Protein AF-A0A7W0UZA5-F1 (afdb_monomer_lite)

Structure (mmCIF, N/CA/C/O backbone):
data_AF-A0A7W0UZA5-F1
#
_entry.id   AF-A0A7W0UZA5-F1
#
loop_
_atom_site.group_PDB
_atom_site.id
_atom_site.type_symbol
_atom_site.label_atom_id
_atom_site.label_alt_id
_atom_site.label_comp_id
_atom_site.label_asym_id
_atom_site.label_entity_id
_atom_site.label_seq_id
_atom_site.pdbx_PDB_ins_code
_atom_site.Cartn_x
_atom_site.Cartn_y
_atom_site.Cartn_z
_atom_site.occupancy
_atom_site.B_iso_or_equiv
_atom_site.auth_seq_id
_atom_site.auth_comp_id
_atom_site.auth_asym_id
_atom_site.auth_atom_id
_atom_site.pdbx_PDB_model_num
ATOM 1 N N . ARG A 1 1 ? 5.672 12.655 -6.494 1.00 81.44 1 ARG A N 1
ATOM 2 C CA . ARG A 1 1 ? 4.361 12.006 -6.785 1.00 81.44 1 ARG A CA 1
ATOM 3 C C . ARG A 1 1 ? 3.742 11.371 -5.545 1.00 81.44 1 ARG A C 1
ATOM 5 O O . ARG A 1 1 ? 2.548 11.541 -5.362 1.00 81.44 1 ARG A O 1
ATOM 12 N N . PHE A 1 2 ? 4.536 10.721 -4.688 1.00 90.44 2 PHE A N 1
ATOM 13 C CA . PHE A 1 2 ? 4.068 10.072 -3.459 1.00 90.44 2 PHE A CA 1
ATOM 14 C C . PHE A 1 2 ? 3.098 10.911 -2.611 1.00 90.44 2 PHE A C 1
ATOM 16 O O . PHE A 1 2 ? 2.011 10.433 -2.315 1.00 90.44 2 PHE A O 1
ATOM 23 N N . LEU A 1 3 ? 3.430 12.174 -2.314 1.00 91.81 3 LEU A N 1
ATOM 24 C CA . LEU A 1 3 ? 2.582 13.050 -1.489 1.00 91.81 3 LEU A CA 1
ATOM 25 C C . LEU A 1 3 ? 1.153 13.217 -2.034 1.00 91.81 3 LEU A C 1
ATOM 27 O O . LEU A 1 3 ? 0.207 13.276 -1.259 1.00 91.81 3 LEU A O 1
ATOM 31 N N . ASN A 1 4 ? 0.974 13.217 -3.359 1.00 93.25 4 ASN A N 1
ATOM 32 C CA . ASN A 1 4 ? -0.359 13.293 -3.962 1.00 93.25 4 ASN A CA 1
ATOM 33 C C . ASN A 1 4 ? -1.150 11.995 -3.748 1.00 93.25 4 ASN A C 1
ATOM 35 O O . ASN A 1 4 ? -2.364 12.036 -3.603 1.00 93.25 4 ASN A O 1
ATOM 39 N N . TRP A 1 5 ? -0.477 10.841 -3.748 1.00 93.50 5 TRP A N 1
ATOM 40 C CA . TRP A 1 5 ? -1.114 9.549 -3.476 1.00 93.50 5 TRP A CA 1
ATOM 41 C C . TRP A 1 5 ? -1.433 9.378 -1.995 1.00 93.50 5 TRP A C 1
ATOM 43 O O . TRP A 1 5 ? -2.497 8.871 -1.665 1.00 93.50 5 TRP A O 1
ATOM 53 N N . GLN A 1 6 ? -0.545 9.847 -1.118 1.00 92.06 6 GLN A N 1
ATOM 54 C CA . GLN A 1 6 ? -0.793 9.896 0.318 1.00 92.06 6 GLN A CA 1
ATOM 55 C C . GLN A 1 6 ? -2.002 10.789 0.629 1.00 92.06 6 GLN A C 1
ATOM 57 O O . GLN A 1 6 ? -2.922 10.341 1.300 1.00 92.06 6 GLN A O 1
ATOM 62 N N . GLY A 1 7 ? -2.038 12.007 0.078 1.00 93.75 7 GLY A N 1
ATOM 63 C CA . GLY A 1 7 ? -3.135 12.958 0.284 1.00 93.75 7 GLY A CA 1
ATOM 64 C C . GLY A 1 7 ? -4.454 12.582 -0.396 1.00 93.75 7 GLY A C 1
ATOM 65 O O . GLY A 1 7 ? -5.474 13.198 -0.112 1.00 93.75 7 GLY A O 1
ATOM 66 N N . ALA A 1 8 ? -4.464 11.578 -1.278 1.00 95.19 8 ALA A N 1
ATOM 67 C CA . ALA A 1 8 ? -5.708 11.006 -1.788 1.00 95.19 8 ALA A CA 1
ATOM 68 C C . ALA A 1 8 ? -6.421 10.128 -0.742 1.00 95.19 8 ALA A C 1
ATOM 70 O O . ALA A 1 8 ? -7.599 9.831 -0.921 1.00 95.19 8 ALA A O 1
ATOM 71 N N . GLU A 1 9 ? -5.708 9.697 0.309 1.00 94.75 9 GLU A N 1
ATOM 72 C CA . GLU A 1 9 ? -6.249 9.019 1.499 1.00 94.75 9 GLU A CA 1
ATOM 73 C C . GLU A 1 9 ? -7.187 7.837 1.193 1.00 94.75 9 GLU A C 1
ATOM 75 O O . GLU A 1 9 ? -8.157 7.571 1.908 1.00 94.75 9 GLU A O 1
ATOM 80 N N . ILE A 1 10 ? -6.880 7.089 0.127 1.00 97.12 10 ILE A N 1
ATOM 81 C CA . ILE A 1 10 ? -7.651 5.909 -0.270 1.00 97.12 10 ILE A CA 1
ATOM 82 C C . ILE A 1 10 ? -7.554 4.858 0.837 1.00 97.12 10 ILE A C 1
ATOM 84 O O . ILE A 1 10 ? -6.534 4.187 0.990 1.00 97.12 10 ILE A O 1
ATOM 88 N N . SER A 1 11 ? -8.627 4.725 1.608 1.00 97.38 11 SER A N 1
ATOM 89 C CA . SER A 1 11 ? -8.699 3.927 2.831 1.00 97.38 11 SER A CA 1
ATOM 90 C C . SER A 1 11 ? -10.076 3.277 2.976 1.00 97.38 11 SER A C 1
ATOM 92 O O . SER A 1 11 ? -11.008 3.555 2.216 1.00 97.38 11 SER A O 1
ATOM 94 N N . VAL A 1 12 ? -10.208 2.369 3.944 1.00 97.88 12 VAL A N 1
ATOM 95 C CA . VAL A 1 12 ? -11.497 1.759 4.292 1.00 97.88 12 VAL A CA 1
ATOM 96 C C . VAL A 1 12 ? -12.192 2.631 5.336 1.00 97.88 12 VAL A C 1
ATOM 98 O O . VAL A 1 12 ? -11.574 3.082 6.300 1.00 97.88 12 VAL A O 1
ATOM 101 N N . GLN A 1 13 ? -13.498 2.851 5.177 1.00 96.62 13 GLN A N 1
ATOM 102 C CA . GLN A 1 13 ? -14.283 3.643 6.123 1.00 96.62 13 GLN A CA 1
ATOM 103 C C . GLN A 1 13 ? -14.157 3.093 7.558 1.00 96.62 13 GLN A C 1
ATOM 105 O O . GLN A 1 13 ? -14.317 1.900 7.798 1.00 96.62 13 GLN A O 1
ATOM 110 N N . GLY A 1 14 ? -13.863 3.972 8.524 1.00 95.19 14 GLY A N 1
ATOM 111 C CA . GLY A 1 14 ? -13.599 3.597 9.925 1.00 95.19 14 GLY A CA 1
ATOM 112 C C . GLY A 1 14 ? -12.167 3.111 10.206 1.00 95.19 14 GLY A C 1
ATOM 113 O O . GLY A 1 14 ? -11.839 2.810 11.364 1.00 95.19 14 GLY A O 1
ATOM 114 N N . ARG A 1 15 ? -11.327 3.050 9.162 1.00 96.12 15 ARG A N 1
ATOM 115 C CA . ARG A 1 15 ? -9.905 2.674 9.183 1.00 96.12 15 ARG A CA 1
ATOM 116 C C . ARG A 1 15 ? -9.041 3.615 8.315 1.00 96.12 15 ARG A C 1
ATOM 118 O O . ARG A 1 15 ? -8.363 3.143 7.399 1.00 96.12 15 ARG A O 1
ATOM 125 N N . PRO A 1 16 ? -9.069 4.943 8.552 1.00 95.62 16 PRO A N 1
ATOM 126 C CA . PRO A 1 16 ? -8.315 5.904 7.740 1.00 95.62 16 PRO A CA 1
ATOM 127 C C . PRO A 1 16 ? -6.790 5.762 7.881 1.00 95.62 16 PRO A C 1
ATOM 129 O O . PRO A 1 16 ? -6.045 6.240 7.033 1.00 95.62 16 PRO A O 1
ATOM 132 N N . GLU A 1 17 ? -6.307 5.090 8.930 1.00 95.69 17 GLU A N 1
ATOM 133 C CA . GLU A 1 17 ? -4.880 4.886 9.184 1.00 95.69 17 GLU A CA 1
ATOM 134 C C . GLU A 1 17 ? -4.198 3.940 8.178 1.00 95.69 17 GLU A C 1
ATOM 136 O O . GLU A 1 17 ? -2.969 3.914 8.095 1.00 95.69 17 GLU A O 1
ATOM 141 N N . TRP A 1 18 ? -4.968 3.153 7.417 1.00 97.31 18 TRP A N 1
ATOM 142 C CA . TRP A 1 18 ? -4.448 2.256 6.383 1.00 97.31 18 TRP A CA 1
ATOM 143 C C . TRP A 1 18 ? -4.755 2.820 4.995 1.00 97.31 18 TRP A C 1
ATOM 145 O O . TRP A 1 18 ? -5.860 2.664 4.471 1.00 97.31 18 TRP A O 1
ATOM 155 N N . VAL A 1 19 ? -3.750 3.459 4.392 1.00 97.06 19 VAL A N 1
ATOM 156 C CA . VAL A 1 19 ? -3.834 4.039 3.046 1.00 97.06 19 VAL A CA 1
ATOM 157 C C . VAL A 1 19 ? -3.280 3.063 2.009 1.00 97.06 19 VAL A C 1
ATOM 159 O O . VAL A 1 19 ? -2.162 2.560 2.137 1.00 97.06 19 VAL A O 1
ATOM 162 N N . PHE A 1 20 ? -4.053 2.812 0.953 1.00 97.25 20 PHE A N 1
ATOM 163 C CA . PHE A 1 20 ? -3.705 1.890 -0.124 1.00 97.25 20 PHE A CA 1
ATOM 164 C C . PHE A 1 20 ? -3.239 2.653 -1.362 1.00 97.25 20 PHE A C 1
ATOM 166 O O . PHE A 1 20 ? -3.994 3.403 -1.978 1.00 97.25 20 PHE A O 1
ATOM 173 N N . VAL A 1 21 ? -1.999 2.398 -1.781 1.00 95.38 21 VAL A N 1
ATOM 174 C CA . VAL A 1 21 ? -1.432 2.958 -3.010 1.00 95.38 21 VAL A CA 1
ATOM 175 C C . VAL A 1 21 ? -1.137 1.827 -3.987 1.00 95.38 21 VAL A C 1
ATOM 177 O O . VAL A 1 21 ? -0.284 0.978 -3.737 1.00 95.38 21 VAL A O 1
ATOM 180 N N . LYS A 1 22 ? -1.828 1.830 -5.130 1.00 92.12 22 LYS A N 1
ATOM 181 C CA . LYS A 1 22 ? -1.507 0.964 -6.268 1.00 92.12 22 LYS A CA 1
ATOM 182 C C . LYS A 1 22 ? -0.699 1.762 -7.283 1.00 92.12 22 LYS A C 1
ATOM 184 O O . LYS A 1 22 ? -1.214 2.702 -7.885 1.00 92.12 22 LYS A O 1
ATOM 189 N N . LEU A 1 23 ? 0.540 1.350 -7.519 1.00 86.94 23 LEU A N 1
ATOM 190 C CA . LEU A 1 23 ? 1.348 1.911 -8.595 1.00 86.94 23 LEU A CA 1
ATOM 191 C C . LEU A 1 23 ? 0.944 1.299 -9.941 1.00 86.94 23 LEU A C 1
ATOM 193 O O . LEU A 1 23 ? 0.553 0.132 -10.035 1.00 86.94 23 LEU A O 1
ATOM 197 N N . TYR A 1 24 ? 1.003 2.111 -10.992 1.00 78.12 24 TYR A N 1
ATOM 198 C CA . TYR A 1 24 ? 0.901 1.617 -12.358 1.00 78.12 24 TYR A CA 1
ATOM 199 C C . TYR A 1 24 ? 2.194 0.870 -12.692 1.00 78.12 24 TYR A C 1
ATOM 201 O O . TYR A 1 24 ? 3.262 1.473 -12.670 1.00 78.12 24 TYR A O 1
ATOM 209 N N . CYS A 1 25 ? 2.091 -0.428 -12.983 1.00 65.56 25 CYS A N 1
ATOM 210 C CA . CYS A 1 25 ? 3.243 -1.302 -13.229 1.00 65.56 25 CYS A CA 1
ATOM 211 C C . CYS A 1 25 ? 3.039 -2.172 -14.477 1.00 65.56 25 CYS A C 1
ATOM 213 O O . CYS A 1 25 ? 3.351 -3.363 -14.464 1.00 65.56 25 CYS A O 1
ATOM 215 N N . HIS A 1 26 ? 2.465 -1.629 -15.552 1.00 75.81 26 HIS A N 1
ATOM 216 C CA . HIS A 1 26 ? 2.449 -2.358 -16.820 1.00 75.81 26 HIS A CA 1
ATOM 217 C C . HIS A 1 26 ? 3.833 -2.254 -17.469 1.00 75.81 26 HIS A C 1
ATOM 219 O O . HIS A 1 26 ? 4.054 -1.421 -18.328 1.00 75.81 26 HIS A O 1
ATOM 225 N N . GLY A 1 27 ? 4.769 -3.113 -17.067 1.00 77.75 27 GLY A N 1
ATOM 226 C CA . GLY A 1 27 ? 6.112 -3.200 -17.660 1.00 77.75 27 GLY A CA 1
ATOM 227 C C . GLY A 1 27 ? 6.156 -3.969 -18.987 1.00 77.75 27 GLY A C 1
ATOM 228 O O . GLY A 1 27 ? 7.159 -4.615 -19.280 1.00 77.75 27 GLY A O 1
ATOM 229 N N . PHE A 1 28 ? 5.051 -3.994 -19.742 1.00 84.25 28 PHE A N 1
ATOM 230 C CA . PHE A 1 28 ? 4.934 -4.805 -20.959 1.00 84.25 28 PHE A CA 1
ATOM 231 C C . PHE A 1 28 ? 5.676 -4.174 -22.140 1.00 84.25 28 PHE A C 1
ATOM 233 O O . PHE A 1 28 ? 6.320 -4.881 -22.914 1.00 84.25 28 PHE A O 1
ATOM 240 N N . PHE A 1 29 ? 5.606 -2.848 -22.278 1.00 88.56 29 PHE A N 1
ATOM 241 C CA . PHE A 1 29 ? 6.279 -2.149 -23.362 1.00 88.56 29 PHE A CA 1
ATOM 242 C C . PHE A 1 29 ? 7.726 -1.808 -22.989 1.00 88.56 29 PHE A C 1
ATOM 244 O O . PHE A 1 29 ? 7.986 -1.463 -21.836 1.00 88.56 29 PHE A O 1
ATOM 251 N N . PRO A 1 30 ? 8.675 -1.828 -23.948 1.00 87.00 30 PRO A N 1
ATOM 252 C CA . PRO A 1 30 ? 10.075 -1.498 -23.673 1.00 87.00 30 PRO A CA 1
ATOM 253 C C . PRO A 1 30 ? 10.269 -0.137 -22.990 1.00 87.00 30 PRO A C 1
ATOM 255 O O . PRO A 1 30 ? 11.094 -0.014 -22.094 1.00 87.00 30 PRO A O 1
ATOM 258 N N . PHE A 1 31 ? 9.467 0.867 -23.354 1.00 86.94 31 PHE A N 1
ATOM 259 C CA . PHE A 1 31 ? 9.538 2.202 -22.753 1.00 86.94 31 PHE A CA 1
ATOM 260 C C . PHE A 1 31 ? 9.011 2.266 -21.307 1.00 86.94 31 PHE A C 1
ATOM 262 O O . PHE A 1 31 ? 9.334 3.207 -20.587 1.00 86.94 31 PHE A O 1
ATOM 269 N N . ASP A 1 32 ? 8.233 1.275 -20.862 1.00 88.75 32 ASP A N 1
ATOM 270 C CA . ASP A 1 32 ? 7.714 1.202 -19.491 1.00 88.75 32 ASP A CA 1
ATOM 271 C C . ASP A 1 32 ? 8.673 0.476 -18.537 1.00 88.75 32 ASP A C 1
ATOM 273 O O . ASP A 1 32 ? 8.506 0.540 -17.314 1.00 88.75 32 ASP A O 1
ATOM 277 N N . GLN A 1 33 ? 9.676 -0.233 -19.067 1.00 88.06 33 GLN A N 1
ATOM 278 C CA . GLN A 1 33 ? 10.568 -1.056 -18.252 1.00 88.06 33 GLN A CA 1
ATOM 279 C C . GLN A 1 33 ? 11.381 -0.207 -17.279 1.00 88.06 33 GLN A C 1
ATOM 281 O O . GLN A 1 33 ? 11.371 -0.495 -16.084 1.00 88.06 33 GLN A O 1
ATOM 286 N N . ASP A 1 34 ? 12.000 0.881 -17.741 1.00 88.38 34 ASP A N 1
ATOM 287 C CA . ASP A 1 34 ? 12.826 1.726 -16.874 1.00 88.38 34 ASP A CA 1
ATOM 288 C C . ASP A 1 34 ? 12.021 2.313 -15.710 1.00 88.38 34 ASP A C 1
ATOM 290 O O . ASP A 1 34 ? 12.454 2.286 -14.559 1.00 88.38 34 ASP A O 1
ATOM 294 N N . VAL A 1 35 ? 10.807 2.794 -15.979 1.00 88.56 35 VAL A N 1
ATOM 295 C CA . VAL A 1 35 ? 9.950 3.385 -14.943 1.00 88.56 35 VAL A CA 1
ATOM 296 C C . VAL A 1 35 ? 9.323 2.354 -14.005 1.00 88.56 35 VAL A C 1
ATOM 298 O O . VAL A 1 35 ? 8.898 2.735 -12.918 1.00 88.56 35 VAL A O 1
ATOM 301 N N . THR A 1 36 ? 9.268 1.075 -14.393 1.00 88.75 36 THR A N 1
ATOM 302 C CA . THR A 1 36 ? 8.629 0.008 -13.601 1.00 88.75 36 THR A CA 1
ATOM 303 C C . THR A 1 36 ? 9.635 -0.844 -12.827 1.00 88.75 36 THR A C 1
ATOM 305 O O . THR A 1 36 ? 9.387 -1.177 -11.672 1.00 88.75 36 THR A O 1
ATOM 308 N N . ILE A 1 37 ? 10.753 -1.212 -13.455 1.00 89.50 37 ILE A N 1
ATOM 309 C CA . ILE A 1 37 ? 11.771 -2.127 -12.909 1.00 89.50 37 ILE A CA 1
ATOM 310 C C . ILE A 1 37 ? 13.201 -1.582 -13.015 1.00 89.50 37 ILE A C 1
ATOM 312 O O . ILE A 1 37 ? 14.138 -2.250 -12.583 1.00 89.50 37 ILE A O 1
ATOM 316 N N . GLY A 1 38 ? 13.384 -0.395 -13.591 1.00 91.19 38 GLY A N 1
ATOM 317 C CA . GLY A 1 38 ? 14.688 0.236 -13.734 1.00 91.19 38 GLY A CA 1
ATOM 318 C C . GLY A 1 38 ? 15.009 1.244 -12.636 1.00 91.19 38 GLY A C 1
ATOM 319 O O . GLY A 1 38 ? 14.377 1.337 -11.580 1.00 91.19 38 GLY A O 1
ATOM 320 N N . GLU A 1 39 ? 16.029 2.037 -12.927 1.00 94.75 39 GLU A N 1
ATOM 321 C CA . GLU A 1 39 ? 16.608 3.007 -12.007 1.00 94.75 39 GLU A CA 1
ATOM 322 C C . GLU A 1 39 ? 15.612 4.084 -11.502 1.00 94.75 39 GLU A C 1
ATOM 324 O O . GLU A 1 39 ? 15.635 4.396 -10.310 1.00 94.75 39 GLU A O 1
ATOM 329 N N . PRO A 1 40 ? 14.691 4.638 -12.320 1.00 92.56 40 PRO A N 1
ATOM 330 C CA . PRO A 1 40 ? 13.650 5.534 -11.815 1.00 92.56 40 PRO A CA 1
ATOM 331 C C . PRO A 1 40 ? 12.784 4.938 -10.695 1.00 92.56 40 PRO A C 1
ATOM 333 O O . PRO A 1 40 ? 12.500 5.641 -9.725 1.00 92.56 40 PRO A O 1
ATOM 336 N N . MET A 1 41 ? 12.381 3.665 -10.805 1.00 92.38 41 MET A N 1
ATOM 337 C CA . MET A 1 41 ? 11.612 2.993 -9.750 1.00 92.38 41 MET A CA 1
ATOM 338 C C . MET A 1 41 ? 12.462 2.828 -8.491 1.00 92.38 41 MET A C 1
ATOM 340 O O . MET A 1 41 ? 11.990 3.112 -7.393 1.00 92.38 41 MET A O 1
ATOM 344 N N . ARG A 1 42 ? 13.726 2.415 -8.648 1.00 94.44 42 ARG A N 1
ATOM 345 C CA . ARG A 1 42 ? 14.655 2.254 -7.525 1.00 94.44 42 ARG A CA 1
ATOM 346 C C . ARG A 1 42 ? 14.807 3.549 -6.730 1.00 94.44 42 ARG A C 1
ATOM 348 O O . ARG A 1 42 ? 14.532 3.548 -5.535 1.00 94.44 42 ARG A O 1
ATOM 355 N N . ARG A 1 43 ? 15.148 4.656 -7.400 1.00 95.69 43 ARG A N 1
ATOM 356 C CA . ARG A 1 43 ? 15.283 5.968 -6.744 1.00 95.69 43 ARG A CA 1
ATOM 357 C C . ARG A 1 43 ? 14.001 6.399 -6.050 1.00 95.69 43 ARG A C 1
ATOM 359 O O . ARG A 1 43 ? 14.047 6.864 -4.920 1.00 95.69 43 ARG A O 1
ATOM 366 N N . PHE A 1 44 ? 12.857 6.204 -6.706 1.00 93.88 44 PHE A N 1
ATOM 367 C CA . PHE A 1 44 ? 11.565 6.519 -6.108 1.00 93.88 44 PHE A CA 1
ATOM 368 C C . PHE A 1 44 ? 11.326 5.744 -4.802 1.00 93.88 44 PHE A C 1
ATOM 370 O O . PHE A 1 44 ? 10.885 6.332 -3.815 1.00 93.88 44 PHE A O 1
ATOM 377 N N . LEU A 1 45 ? 11.607 4.437 -4.788 1.00 94.50 45 LEU A N 1
ATOM 378 C CA . LEU A 1 45 ? 11.449 3.612 -3.592 1.00 94.50 45 LEU A CA 1
ATOM 379 C C . LEU A 1 45 ? 12.426 4.028 -2.487 1.00 94.50 45 LEU A C 1
ATOM 381 O O . LEU A 1 45 ? 11.996 4.156 -1.343 1.00 94.50 45 LEU A O 1
ATOM 385 N N . ASP A 1 46 ? 13.690 4.290 -2.829 1.00 96.44 46 ASP A N 1
ATOM 386 C CA . ASP A 1 46 ? 14.714 4.736 -1.877 1.00 96.44 46 ASP A CA 1
ATOM 387 C C . ASP A 1 46 ? 14.311 6.066 -1.213 1.00 96.44 46 ASP A C 1
ATOM 389 O O . ASP A 1 46 ? 14.274 6.162 0.013 1.00 96.44 46 ASP A O 1
ATOM 393 N N . GLU A 1 47 ? 13.907 7.063 -2.006 1.00 96.19 47 GLU A N 1
ATOM 394 C CA . GLU A 1 47 ? 13.457 8.371 -1.509 1.00 96.19 47 GLU A CA 1
ATOM 395 C C . GLU A 1 47 ? 12.240 8.254 -0.579 1.00 96.19 47 GLU A C 1
ATOM 397 O O . GLU A 1 47 ? 12.168 8.917 0.459 1.00 96.19 47 GLU A O 1
ATOM 402 N N . VAL A 1 48 ? 11.267 7.413 -0.940 1.00 95.62 48 VAL A N 1
ATOM 403 C CA . VAL A 1 48 ? 10.029 7.244 -0.168 1.00 95.62 48 VAL A CA 1
ATOM 404 C C . VAL A 1 48 ? 10.276 6.474 1.131 1.00 95.62 48 VAL A C 1
ATOM 406 O O . VAL A 1 48 ? 9.703 6.835 2.161 1.00 95.62 48 VAL A O 1
ATOM 409 N N . LEU A 1 49 ? 11.156 5.470 1.118 1.00 96.62 49 LEU A N 1
ATOM 410 C CA . LEU A 1 49 ? 11.574 4.757 2.327 1.00 96.62 49 LEU A CA 1
ATOM 411 C C . LEU A 1 49 ? 12.364 5.669 3.272 1.00 96.62 49 LEU A C 1
ATOM 413 O O . LEU A 1 49 ? 12.059 5.717 4.462 1.00 96.62 49 LEU A O 1
ATOM 417 N N . GLU A 1 50 ? 13.317 6.443 2.749 1.00 97.06 50 GLU A N 1
ATOM 418 C CA . GLU A 1 50 ? 14.099 7.395 3.544 1.00 97.06 50 GLU A CA 1
ATOM 419 C C . GLU A 1 50 ? 13.212 8.514 4.121 1.00 97.06 50 GLU A C 1
ATOM 421 O O . GLU A 1 50 ? 13.408 8.972 5.247 1.00 97.06 50 GLU A O 1
ATOM 426 N N . TYR A 1 51 ? 12.207 8.968 3.367 1.00 95.75 51 TYR A N 1
ATOM 427 C CA . TYR A 1 51 ? 11.218 9.927 3.859 1.00 95.75 51 TYR A CA 1
ATOM 428 C C . TYR A 1 51 ? 10.349 9.343 4.984 1.00 95.75 51 TYR A C 1
ATOM 430 O O . TYR A 1 51 ? 10.118 10.017 5.993 1.00 95.75 51 TYR A O 1
ATOM 438 N N . ALA A 1 52 ? 9.896 8.094 4.846 1.00 96.19 52 ALA A N 1
ATOM 439 C CA . ALA A 1 52 ? 9.134 7.413 5.889 1.00 96.19 52 ALA A CA 1
ATOM 440 C C . ALA A 1 52 ? 9.950 7.281 7.186 1.00 96.19 52 ALA A C 1
ATOM 442 O O . ALA A 1 52 ? 9.457 7.649 8.252 1.00 96.19 52 ALA A O 1
ATOM 443 N N . ASP A 1 53 ? 11.208 6.844 7.083 1.00 96.12 53 ASP A N 1
ATOM 444 C CA . ASP A 1 53 ? 12.097 6.646 8.233 1.00 96.12 53 ASP A CA 1
ATOM 445 C C . ASP A 1 53 ? 12.426 7.967 8.946 1.00 96.12 53 ASP A C 1
ATOM 447 O O . ASP A 1 53 ? 12.218 8.098 10.151 1.00 96.12 53 ASP A O 1
ATOM 451 N N . ARG A 1 54 ? 12.829 9.000 8.189 1.00 97.12 54 ARG A N 1
ATOM 452 C CA . ARG A 1 54 ? 13.148 10.321 8.759 1.00 97.12 54 ARG A CA 1
ATOM 453 C C . ARG A 1 54 ? 11.946 11.010 9.392 1.00 97.12 54 ARG A C 1
ATOM 455 O O . ARG A 1 54 ? 12.105 11.719 10.382 1.00 97.12 54 ARG A O 1
ATOM 462 N N . SER A 1 55 ? 10.762 10.872 8.794 1.00 95.56 55 SER A N 1
ATOM 463 C CA . SER A 1 55 ? 9.560 11.539 9.303 1.00 95.56 55 SER A CA 1
ATOM 464 C C . SER A 1 55 ? 8.947 10.815 10.500 1.00 95.56 55 SER A C 1
ATOM 466 O O . SER A 1 55 ? 8.352 11.468 11.355 1.00 95.56 55 SER A O 1
ATOM 468 N N . GLY A 1 56 ? 9.038 9.481 10.545 1.00 94.44 56 GLY A N 1
ATOM 469 C CA . GLY A 1 56 ? 8.385 8.646 11.555 1.00 94.44 56 GLY A CA 1
ATOM 470 C C . GLY A 1 56 ? 6.850 8.702 11.534 1.00 94.44 56 GLY A C 1
ATOM 471 O O . GLY A 1 56 ? 6.213 8.170 12.440 1.00 94.44 56 GLY A O 1
ATOM 472 N N . GLN A 1 57 ? 6.238 9.345 10.531 1.00 93.50 57 GLN A N 1
ATOM 473 C CA . GLN A 1 57 ? 4.791 9.603 10.501 1.00 93.50 57 GLN A CA 1
ATOM 474 C C . GLN A 1 57 ? 3.975 8.420 9.975 1.00 93.50 57 GLN A C 1
ATOM 476 O O . GLN A 1 57 ? 2.794 8.290 10.287 1.00 93.50 57 GLN A O 1
ATOM 481 N N . PHE A 1 58 ? 4.586 7.561 9.164 1.00 94.50 58 PHE A N 1
ATOM 482 C CA . PHE A 1 58 ? 3.932 6.401 8.571 1.00 94.50 58 PHE A CA 1
ATOM 483 C C . PHE A 1 58 ? 4.944 5.281 8.332 1.00 94.50 58 PHE A C 1
ATOM 485 O O . PHE A 1 58 ? 6.155 5.494 8.331 1.00 94.50 58 PHE A O 1
ATOM 492 N N . LYS A 1 59 ? 4.431 4.069 8.110 1.00 95.19 59 LYS A N 1
ATOM 493 C CA . LYS A 1 59 ? 5.222 2.901 7.714 1.00 95.19 59 LYS A CA 1
ATOM 494 C C . LYS A 1 59 ? 4.776 2.426 6.342 1.00 95.19 59 LYS A C 1
ATOM 496 O O . LYS A 1 59 ? 3.587 2.441 6.029 1.00 95.19 59 LYS A O 1
ATOM 501 N N . ILE A 1 60 ? 5.731 1.980 5.534 1.00 95.94 60 ILE A N 1
ATOM 502 C CA . ILE A 1 60 ? 5.450 1.428 4.210 1.00 95.94 60 ILE A CA 1
ATOM 503 C C . ILE A 1 60 ? 5.355 -0.086 4.324 1.00 95.94 60 ILE A C 1
ATOM 505 O O . ILE A 1 60 ? 6.288 -0.755 4.764 1.00 95.94 60 ILE A O 1
ATOM 509 N N . HIS A 1 61 ? 4.222 -0.625 3.887 1.00 95.94 61 HIS A N 1
ATOM 510 C CA . HIS A 1 61 ? 3.987 -2.057 3.812 1.00 95.94 61 HIS A CA 1
ATOM 511 C C . HIS A 1 61 ? 3.873 -2.460 2.346 1.00 95.94 61 HIS A C 1
ATOM 513 O O . HIS A 1 61 ? 2.876 -2.169 1.688 1.00 95.94 61 HIS A O 1
ATOM 519 N N . PHE A 1 62 ? 4.881 -3.163 1.832 1.00 95.69 62 PHE A N 1
ATOM 520 C CA . PHE A 1 62 ? 4.750 -3.826 0.540 1.00 95.69 62 PHE A CA 1
ATOM 521 C C . PHE A 1 62 ? 3.838 -5.043 0.691 1.00 95.69 62 PHE A C 1
ATOM 523 O O . PHE A 1 62 ? 3.989 -5.847 1.621 1.00 95.69 62 PHE A O 1
ATOM 530 N N . ALA A 1 63 ? 2.871 -5.147 -0.213 1.00 96.00 63 ALA A N 1
ATOM 531 C CA . ALA A 1 63 ? 1.878 -6.203 -0.225 1.00 96.00 63 ALA A CA 1
ATOM 532 C C . ALA A 1 63 ? 1.534 -6.573 -1.668 1.00 96.00 63 ALA A C 1
ATOM 534 O O . ALA A 1 63 ? 1.405 -5.718 -2.546 1.00 96.00 63 ALA A O 1
ATOM 535 N N . THR A 1 64 ? 1.355 -7.866 -1.902 1.00 95.00 64 THR A N 1
ATOM 536 C CA . THR A 1 64 ? 0.709 -8.380 -3.112 1.00 95.00 64 THR A CA 1
ATOM 537 C C . THR A 1 64 ? -0.766 -7.965 -3.148 1.00 95.00 64 THR A C 1
ATOM 539 O O . THR A 1 64 ? -1.358 -7.638 -2.119 1.00 95.00 64 THR A O 1
ATOM 542 N N . CYS A 1 65 ? -1.417 -8.051 -4.314 1.00 95.19 65 CYS A N 1
ATOM 543 C CA . CYS A 1 65 ? -2.853 -7.760 -4.418 1.00 95.19 65 CYS A CA 1
ATOM 544 C C . CYS A 1 65 ? -3.713 -8.647 -3.498 1.00 95.19 65 CYS A C 1
ATOM 546 O O . CYS A 1 65 ? -4.688 -8.169 -2.926 1.00 95.19 65 CYS A O 1
ATOM 548 N N . ARG A 1 66 ? -3.336 -9.920 -3.315 1.00 96.88 66 ARG A N 1
ATOM 549 C CA . ARG A 1 66 ? -4.014 -10.853 -2.396 1.00 96.88 66 ARG A CA 1
ATOM 550 C C . ARG A 1 66 ? -3.912 -10.390 -0.940 1.00 96.88 66 ARG A C 1
ATOM 552 O O . ARG A 1 66 ? -4.902 -10.411 -0.217 1.00 96.88 66 ARG A O 1
ATOM 559 N N .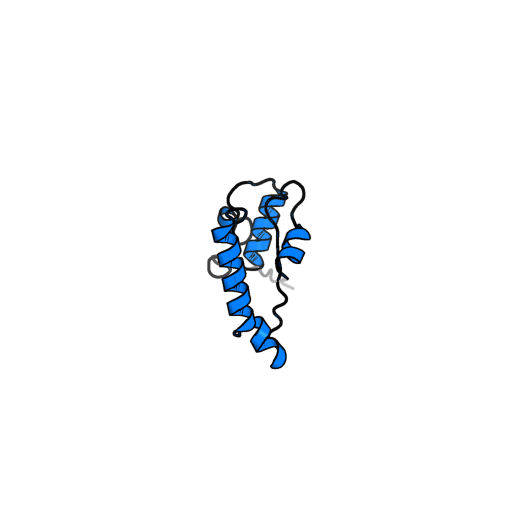 GLU A 1 67 ? -2.722 -9.983 -0.511 1.00 97.81 67 GLU A N 1
ATOM 560 C CA . GLU A 1 67 ? -2.497 -9.492 0.852 1.00 97.81 67 GLU A CA 1
ATOM 561 C C . GLU A 1 67 ? -3.225 -8.169 1.088 1.00 97.81 67 GLU A C 1
ATOM 563 O O . GLU A 1 67 ? -3.888 -8.020 2.108 1.00 97.81 67 GLU A O 1
ATOM 568 N N . ALA A 1 68 ? -3.167 -7.242 0.126 1.00 97.62 68 ALA A N 1
ATOM 569 C CA . ALA A 1 68 ? -3.898 -5.980 0.196 1.00 97.62 68 ALA A CA 1
ATOM 570 C C . ALA A 1 68 ? -5.416 -6.206 0.306 1.00 97.62 68 ALA A C 1
ATOM 572 O O . ALA A 1 68 ? -6.067 -5.555 1.119 1.00 97.62 68 ALA A O 1
ATOM 573 N N . PHE A 1 69 ? -5.965 -7.173 -0.442 1.00 97.88 69 PHE A N 1
ATOM 574 C CA . PHE A 1 69 ? -7.361 -7.593 -0.301 1.00 97.88 69 PHE A CA 1
ATOM 575 C C . PHE A 1 69 ? -7.669 -8.070 1.123 1.00 97.88 69 PHE A C 1
ATOM 577 O O . PHE A 1 69 ? -8.620 -7.594 1.736 1.00 97.88 69 PHE A O 1
ATOM 584 N N . ASN A 1 70 ? -6.852 -8.966 1.683 1.00 98.38 70 ASN A N 1
ATOM 585 C CA . ASN A 1 70 ? -7.073 -9.471 3.038 1.00 98.38 70 ASN A CA 1
ATOM 586 C C . ASN A 1 70 ? -7.006 -8.368 4.104 1.00 98.38 70 ASN 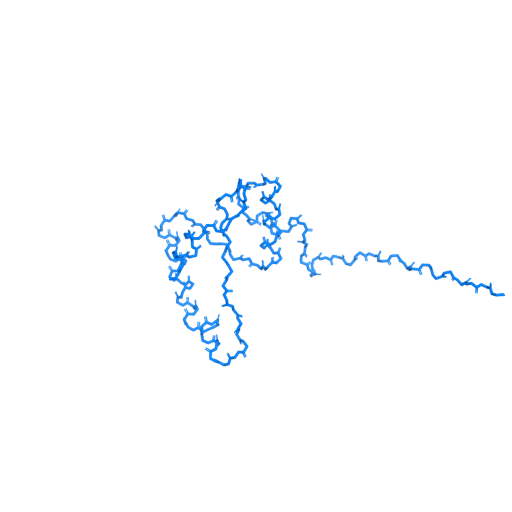A C 1
ATOM 588 O O . ASN A 1 70 ? -7.833 -8.355 5.015 1.00 98.38 70 ASN A O 1
ATOM 592 N N . ILE A 1 71 ? -6.061 -7.433 3.972 1.00 98.50 71 ILE A N 1
ATOM 593 C CA . ILE A 1 71 ? -5.929 -6.277 4.868 1.00 98.50 71 ILE A CA 1
ATOM 594 C C . ILE A 1 71 ? -7.165 -5.374 4.756 1.00 98.50 71 ILE A C 1
ATOM 596 O O . ILE A 1 71 ? -7.713 -4.962 5.776 1.00 98.50 71 ILE A O 1
ATOM 600 N N . ALA A 1 72 ? -7.653 -5.114 3.539 1.00 98.19 72 ALA A N 1
ATOM 601 C CA . ALA A 1 72 ? -8.874 -4.340 3.327 1.00 98.19 72 ALA A CA 1
ATOM 602 C C . ALA A 1 72 ? -10.105 -5.032 3.940 1.00 98.19 72 ALA A C 1
ATOM 604 O O . ALA A 1 72 ? -10.893 -4.382 4.621 1.00 98.19 72 ALA A O 1
ATOM 605 N N . MET A 1 73 ? -10.240 -6.351 3.782 1.00 98.56 73 MET A N 1
ATOM 606 C CA . MET A 1 73 ? -11.335 -7.108 4.400 1.00 98.56 73 MET A CA 1
ATOM 607 C C . MET A 1 73 ? -11.251 -7.112 5.930 1.00 98.56 73 MET A C 1
ATOM 609 O O . MET A 1 73 ? -12.264 -6.957 6.605 1.00 98.56 73 MET A O 1
ATOM 613 N N . ALA A 1 74 ? -10.047 -7.218 6.494 1.00 98.44 74 ALA A N 1
ATOM 614 C CA . ALA A 1 74 ? -9.848 -7.072 7.931 1.00 98.44 74 ALA A CA 1
ATOM 615 C C . ALA A 1 74 ? -10.257 -5.670 8.416 1.00 98.44 74 ALA A C 1
ATOM 617 O O . ALA A 1 74 ? -10.887 -5.542 9.466 1.00 98.44 74 ALA A O 1
ATOM 618 N N . ALA A 1 75 ? -9.946 -4.622 7.650 1.00 98.19 75 ALA A N 1
ATOM 619 C CA . ALA A 1 75 ? -10.384 -3.264 7.957 1.00 98.19 75 ALA A CA 1
ATOM 620 C C . ALA A 1 75 ? -11.910 -3.112 7.922 1.00 98.19 75 ALA A C 1
ATOM 622 O O . ALA A 1 75 ? -12.466 -2.507 8.838 1.00 98.19 75 ALA A O 1
ATOM 623 N N . VAL A 1 76 ? -12.576 -3.686 6.913 1.00 98.38 76 VAL A N 1
ATOM 624 C CA . VAL A 1 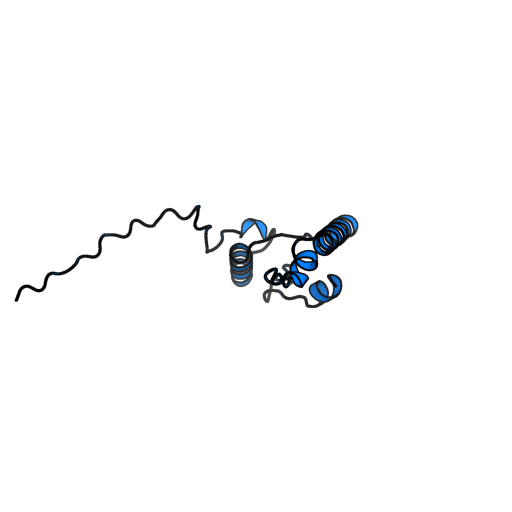76 ? -14.047 -3.710 6.810 1.00 98.38 76 VAL A CA 1
ATOM 625 C C . VAL A 1 76 ? -14.664 -4.362 8.051 1.00 98.38 76 VAL A C 1
ATOM 627 O O . VAL A 1 76 ? -15.614 -3.825 8.615 1.00 98.38 76 VAL A O 1
ATOM 630 N N . ASP A 1 77 ? -14.058 -5.439 8.554 1.00 98.25 77 ASP A N 1
ATOM 631 C CA . ASP A 1 77 ? -14.477 -6.113 9.792 1.00 98.25 77 ASP A CA 1
ATOM 632 C C . ASP A 1 77 ? -14.041 -5.376 11.078 1.00 98.25 77 ASP A C 1
ATOM 634 O O . ASP A 1 77 ? -14.175 -5.890 12.192 1.00 98.25 77 ASP A O 1
ATOM 638 N N . GLY A 1 78 ? -13.475 -4.174 10.960 1.00 97.44 78 GLY A N 1
ATOM 639 C CA . GLY A 1 78 ? -13.082 -3.353 12.096 1.00 97.44 78 GLY A CA 1
ATOM 640 C C . GLY A 1 78 ? -11.829 -3.844 12.828 1.00 97.44 78 GLY A C 1
ATOM 641 O O . GLY A 1 78 ? -11.620 -3.466 13.984 1.00 97.44 78 GLY A O 1
ATOM 642 N N . ARG A 1 79 ? -10.953 -4.627 12.195 1.00 98.19 79 ARG A N 1
ATOM 643 C CA . ARG A 1 79 ? -9.650 -5.003 12.772 1.00 98.19 79 ARG A CA 1
ATOM 644 C C . ARG A 1 79 ? -8.697 -3.810 12.854 1.00 98.19 79 ARG A C 1
ATOM 646 O O . ARG A 1 79 ? -8.800 -2.899 12.048 1.00 98.19 79 ARG A O 1
ATOM 653 N N . LYS A 1 80 ? -7.793 -3.802 13.840 1.00 96.06 80 LYS A N 1
ATOM 654 C CA . LYS A 1 80 ? -6.876 -2.685 14.150 1.00 96.06 80 LYS A CA 1
ATOM 655 C C . LYS A 1 80 ? -5.430 -3.166 14.271 1.00 96.06 80 LYS A C 1
ATOM 657 O O . LYS A 1 80 ? -5.181 -4.369 14.353 1.00 96.06 80 LYS A O 1
ATOM 662 N N . GLY A 1 81 ? -4.501 -2.219 14.383 1.00 95.38 81 GLY A N 1
ATOM 663 C CA . GLY A 1 81 ? -3.096 -2.488 14.683 1.00 95.38 81 GLY A CA 1
ATOM 664 C C . GLY A 1 81 ? -2.250 -2.638 13.426 1.00 95.38 81 GLY A C 1
ATOM 665 O O . GLY A 1 81 ? -2.490 -1.957 12.431 1.00 95.38 81 GLY A O 1
ATOM 666 N N . ASP A 1 82 ? -1.240 -3.503 13.490 1.00 96.56 82 ASP A N 1
ATOM 667 C CA . ASP A 1 82 ? -0.313 -3.716 12.380 1.00 96.56 82 ASP A CA 1
ATOM 668 C C . ASP A 1 82 ? -1.010 -4.473 11.228 1.00 96.56 82 ASP A C 1
ATOM 670 O O . ASP A 1 82 ? -1.465 -5.605 11.433 1.00 96.56 82 ASP A O 1
ATOM 674 N N . PRO A 1 83 ? -1.096 -3.891 10.013 1.00 97.12 83 PRO A N 1
ATOM 675 C CA . PRO A 1 83 ? -1.751 -4.531 8.876 1.00 97.12 83 PRO A CA 1
ATOM 676 C C . PRO A 1 83 ? -1.068 -5.840 8.447 1.00 97.12 83 PRO A C 1
ATOM 678 O O . PRO A 1 83 ? -1.715 -6.708 7.859 1.00 97.12 83 PRO A O 1
ATOM 681 N N . THR A 1 84 ? 0.219 -6.042 8.759 1.00 96.88 84 THR A N 1
ATOM 682 C CA . THR A 1 84 ? 0.941 -7.278 8.398 1.00 96.88 84 THR A CA 1
ATOM 683 C C . THR A 1 84 ? 0.343 -8.530 9.035 1.00 96.88 84 THR A C 1
ATOM 685 O O . THR A 1 84 ? 0.425 -9.606 8.440 1.00 96.88 84 THR A O 1
ATOM 688 N N . LEU A 1 85 ? -0.334 -8.387 10.179 1.00 97.81 85 LEU A N 1
ATOM 689 C CA . LEU A 1 85 ? -1.019 -9.479 10.875 1.00 97.81 85 LEU A CA 1
ATOM 690 C C . LEU A 1 85 ? -2.206 -10.043 10.080 1.00 97.81 85 LEU A C 1
ATOM 692 O O . LEU A 1 85 ? -2.660 -11.152 10.351 1.00 97.81 85 LEU A O 1
ATOM 696 N N . TYR A 1 86 ? -2.697 -9.301 9.085 1.00 98.00 86 TYR A N 1
ATOM 697 C CA . TYR A 1 86 ? -3.878 -9.655 8.299 1.00 98.00 86 TYR A CA 1
ATOM 698 C C . TYR A 1 86 ? -3.542 -10.100 6.873 1.00 98.00 86 TYR A C 1
ATOM 700 O O . TYR A 1 86 ? -4.446 -10.237 6.056 1.00 98.00 86 TYR A O 1
ATOM 708 N N . ARG A 1 87 ? -2.271 -10.376 6.546 1.00 97.38 87 ARG A N 1
ATOM 709 C CA . ARG A 1 87 ? -1.858 -10.801 5.191 1.00 97.38 87 ARG A CA 1
ATOM 710 C C . ARG A 1 87 ? -2.542 -12.075 4.693 1.00 97.38 87 ARG A C 1
ATOM 712 O O . ARG A 1 87 ? -2.731 -12.216 3.487 1.00 97.38 87 ARG A O 1
ATOM 719 N N . ASP A 1 88 ? -2.970 -12.947 5.603 1.00 96.88 88 ASP A N 1
ATOM 720 C CA . ASP A 1 88 ? -3.656 -14.214 5.312 1.00 96.88 88 ASP A CA 1
ATOM 721 C C . ASP A 1 88 ? -5.060 -14.296 5.949 1.00 96.88 88 ASP A C 1
ATOM 723 O O . ASP A 1 88 ? -5.519 -15.380 6.302 1.00 96.88 88 ASP A O 1
ATOM 727 N N . TYR A 1 89 ? -5.742 -13.151 6.119 1.00 97.50 89 TYR A N 1
ATOM 728 C CA . TYR A 1 89 ? -7.017 -13.052 6.850 1.00 97.50 89 TYR A CA 1
ATOM 729 C C . TYR A 1 89 ? -8.135 -13.958 6.302 1.00 97.50 89 TYR A C 1
ATOM 731 O O . TYR A 1 89 ? -8.679 -14.768 7.048 1.00 97.50 89 TYR A O 1
ATOM 739 N N . GLN A 1 90 ? -8.467 -13.851 5.010 1.00 96.62 90 GLN A N 1
ATOM 740 C CA . GLN A 1 90 ? -9.483 -14.699 4.363 1.00 96.62 90 GLN A CA 1
ATOM 741 C C . GLN A 1 90 ? -8.864 -15.637 3.323 1.00 96.62 90 GLN A C 1
ATOM 743 O O . GLN A 1 90 ? -9.187 -16.823 3.266 1.00 96.62 90 GLN A O 1
ATOM 748 N N . LEU A 1 91 ? -7.959 -15.109 2.498 1.00 96.00 91 LEU A N 1
ATOM 749 C CA . LEU A 1 91 ? -7.309 -15.833 1.410 1.00 96.00 91 LEU A CA 1
ATOM 750 C C . LEU A 1 91 ? -5.879 -16.218 1.783 1.00 96.00 91 LEU A C 1
ATOM 752 O O . LEU A 1 91 ? -5.088 -15.368 2.187 1.00 96.00 91 LEU A O 1
ATOM 756 N N . ARG A 1 92 ? -5.495 -17.470 1.546 1.00 94.12 92 ARG A N 1
ATOM 757 C CA . ARG A 1 92 ? -4.104 -17.927 1.704 1.00 94.12 92 ARG A CA 1
ATOM 758 C C . ARG A 1 92 ? -3.379 -17.970 0.365 1.00 94.12 92 ARG A C 1
ATOM 760 O O . ARG A 1 92 ? -4.008 -18.017 -0.693 1.00 94.12 92 ARG A O 1
ATOM 767 N N . SER A 1 93 ? -2.048 -17.940 0.409 1.00 90.88 93 SER A N 1
ATOM 768 C CA . SER A 1 93 ? -1.231 -18.192 -0.780 1.00 90.88 93 SER A CA 1
ATOM 769 C C . SER A 1 93 ? -1.546 -19.572 -1.350 1.00 90.88 93 SER A C 1
ATOM 771 O O . SER A 1 93 ? -1.563 -20.545 -0.604 1.00 90.88 93 SER A O 1
ATOM 773 N N . ILE A 1 94 ? -1.705 -19.675 -2.671 1.00 87.88 94 ILE A N 1
ATOM 774 C CA . ILE A 1 94 ? -1.938 -20.950 -3.368 1.00 87.88 94 ILE A CA 1
ATOM 775 C C . ILE A 1 94 ? -0.860 -22.003 -3.078 1.00 87.88 94 ILE A C 1
ATOM 777 O O . ILE A 1 94 ? -1.148 -23.190 -3.124 1.00 87.88 94 ILE A O 1
ATOM 781 N N . MET A 1 95 ? 0.359 -21.578 -2.733 1.00 84.12 95 MET A N 1
ATOM 782 C CA . MET A 1 95 ? 1.452 -22.485 -2.364 1.00 84.12 95 MET A CA 1
ATOM 783 C C . MET A 1 95 ? 1.295 -23.062 -0.950 1.00 84.12 95 MET A C 1
ATOM 785 O O . MET A 1 95 ? 1.876 -24.093 -0.635 1.00 84.12 95 MET A O 1
ATOM 789 N N . GLN A 1 96 ? 0.532 -22.387 -0.090 1.00 80.38 96 GLN A N 1
ATOM 790 C CA . GLN A 1 96 ? 0.237 -22.794 1.288 1.00 80.38 96 GLN A CA 1
ATOM 791 C C . GLN A 1 96 ? -1.174 -23.383 1.429 1.00 80.38 96 GLN A C 1
ATOM 793 O O . GLN A 1 96 ? -1.489 -24.025 2.434 1.00 80.38 96 GLN A O 1
ATOM 798 N N . SER A 1 97 ? -2.031 -23.168 0.433 1.00 72.94 97 SER A N 1
ATOM 799 C CA . SER A 1 97 ? -3.321 -23.824 0.290 1.00 72.94 97 SER A CA 1
ATOM 800 C C . SER A 1 97 ? -3.092 -25.317 0.073 1.00 72.94 97 SER A C 1
ATOM 802 O O . SER A 1 97 ? -2.809 -25.753 -1.039 1.00 72.94 97 SER A O 1
ATOM 804 N N . GLN A 1 98 ? -3.221 -26.125 1.127 1.00 63.66 98 GLN A N 1
ATOM 805 C CA . GLN A 1 98 ? -3.398 -27.566 0.950 1.00 63.66 98 GLN A CA 1
ATOM 806 C C . GLN A 1 98 ? -4.578 -27.769 -0.011 1.00 63.66 98 GLN A C 1
ATOM 808 O O . GLN A 1 98 ? -5.634 -27.171 0.234 1.00 63.66 98 GLN A O 1
ATOM 813 N N . PRO A 1 99 ? -4.443 -28.557 -1.095 1.00 57.84 99 PRO A N 1
ATOM 814 C CA . PRO A 1 99 ? -5.591 -28.874 -1.923 1.00 57.84 99 PRO A CA 1
ATOM 815 C C . PRO A 1 99 ? -6.625 -29.521 -1.009 1.00 57.84 99 PRO A C 1
ATOM 817 O O . PRO A 1 99 ? -6.361 -30.543 -0.366 1.00 57.84 99 PRO A O 1
ATOM 820 N N . SER A 1 100 ? -7.795 -28.893 -0.898 1.00 61.22 100 SER A N 1
ATOM 821 C CA . SER A 1 100 ? -8.936 -29.552 -0.287 1.00 61.22 100 SER A CA 1
ATOM 822 C C . SER A 1 100 ? -9.091 -30.887 -1.010 1.00 61.22 100 SER A C 1
ATOM 824 O O . SER A 1 100 ? -9.074 -30.940 -2.240 1.00 61.22 100 SER A O 1
ATOM 826 N N . ARG A 1 101 ? -9.147 -31.991 -0.255 1.00 56.69 1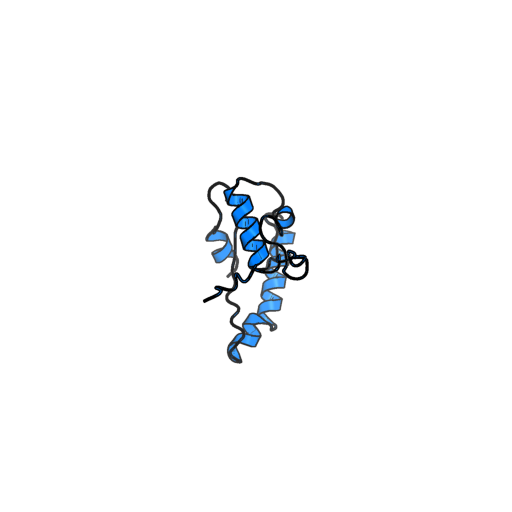01 ARG A N 1
ATOM 827 C CA . ARG A 1 101 ? -9.446 -33.307 -0.822 1.00 56.69 101 ARG A CA 1
ATOM 828 C C . ARG A 1 101 ? -10.816 -33.195 -1.477 1.00 56.69 101 ARG A C 1
ATOM 830 O O . ARG A 1 101 ? -11.834 -33.282 -0.793 1.00 56.69 101 ARG A O 1
ATOM 837 N N . VAL A 1 102 ? -10.842 -32.941 -2.780 1.00 61.00 102 VAL A N 1
ATOM 838 C CA . VAL A 1 102 ? -12.073 -32.966 -3.556 1.00 61.00 102 VAL A CA 1
ATOM 839 C C . VAL A 1 102 ? -12.576 -34.397 -3.437 1.00 61.00 102 VAL A C 1
ATOM 841 O O . VAL A 1 102 ? -11.924 -35.329 -3.907 1.00 61.00 102 VAL A O 1
ATOM 844 N N . SER A 1 103 ? -13.679 -34.591 -2.712 1.00 59.09 103 SER A N 1
ATOM 845 C CA . SER A 1 103 ? -14.328 -35.899 -2.675 1.00 59.09 103 SER A CA 1
ATOM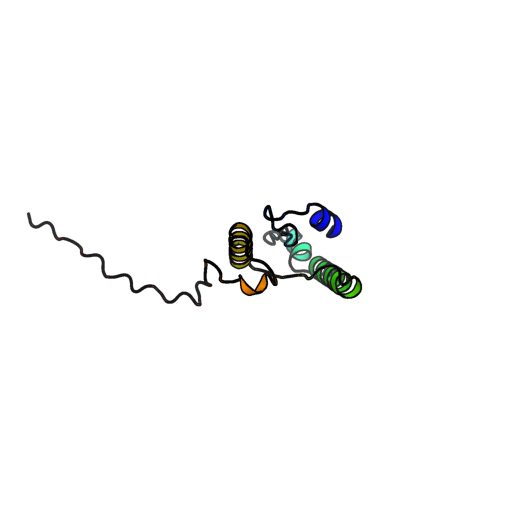 846 C C . SER A 1 103 ? -14.712 -36.257 -4.109 1.00 59.09 103 SER A C 1
ATOM 848 O O . SER A 1 103 ? -15.273 -35.398 -4.796 1.00 59.09 103 SER A O 1
ATOM 850 N N . PRO A 1 104 ? -14.394 -37.470 -4.593 1.00 53.88 104 PRO A N 1
ATOM 851 C CA . PRO A 1 104 ? -14.696 -37.846 -5.962 1.00 53.88 104 PRO A CA 1
ATOM 852 C C . PRO A 1 104 ? -16.191 -37.659 -6.215 1.00 53.88 104 PRO A C 1
ATOM 854 O O . PRO A 1 104 ? -17.042 -38.145 -5.466 1.00 53.88 104 PRO A O 1
ATOM 857 N N . MET A 1 105 ? -16.492 -36.894 -7.260 1.00 61.19 105 MET A N 1
ATOM 858 C CA . MET A 1 105 ? -17.845 -36.633 -7.725 1.00 61.19 105 MET A CA 1
ATOM 859 C C . MET A 1 105 ? -18.509 -37.978 -8.042 1.00 61.19 105 MET A C 1
ATOM 861 O O . MET A 1 105 ? -18.038 -38.709 -8.912 1.00 61.19 105 MET A O 1
ATOM 865 N N . LYS A 1 106 ? -19.574 -38.336 -7.312 1.00 57.72 106 LYS A N 1
ATOM 866 C CA . LYS A 1 106 ? -20.357 -39.545 -7.598 1.00 57.72 106 LYS A CA 1
ATOM 867 C C . LYS A 1 106 ? -21.038 -39.365 -8.951 1.00 57.72 106 LYS A C 1
ATOM 869 O O . LYS A 1 106 ? -22.045 -38.671 -9.052 1.00 57.72 106 LYS A O 1
ATOM 874 N N . ILE A 1 107 ? -20.481 -39.986 -9.985 1.00 63.59 107 ILE A N 1
ATOM 875 C CA . ILE A 1 107 ? -21.149 -40.117 -11.276 1.00 63.59 107 ILE A CA 1
ATOM 876 C C . ILE A 1 107 ? -22.259 -41.150 -11.070 1.00 63.59 107 ILE A C 1
ATOM 878 O O . ILE A 1 107 ? -21.988 -42.342 -10.9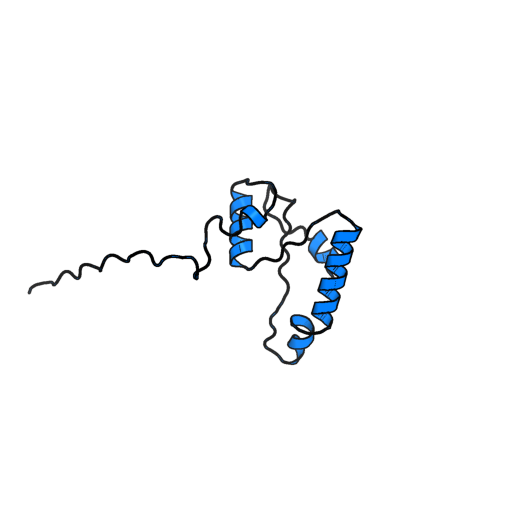49 1.00 63.59 107 ILE A O 1
ATOM 882 N N . TYR A 1 108 ? -23.507 -40.698 -10.966 1.00 55.75 108 TYR A N 1
ATOM 883 C CA . TYR A 1 108 ? -24.645 -41.608 -11.032 1.00 55.75 108 TYR A CA 1
ATOM 884 C C . TYR A 1 108 ? -24.775 -42.091 -12.478 1.00 55.75 108 TYR A C 1
ATOM 886 O O . TYR A 1 108 ? -25.124 -41.317 -13.369 1.00 55.75 108 TYR A O 1
ATOM 894 N N . SER A 1 109 ? -24.475 -43.367 -12.724 1.00 58.59 109 SER A N 1
ATOM 895 C CA . SER A 1 109 ? -24.817 -44.014 -13.987 1.00 58.59 109 SER A CA 1
ATOM 896 C C . SER A 1 109 ? -26.335 -44.170 -14.050 1.00 58.59 109 SER A C 1
ATOM 898 O O . SER A 1 109 ? -26.914 -44.954 -13.298 1.00 58.59 109 SER A O 1
ATOM 900 N N . SER A 1 110 ? -26.986 -43.427 -14.941 1.00 55.56 110 SER A N 1
ATOM 901 C CA . SER A 1 110 ? -28.349 -43.742 -15.360 1.00 55.56 110 SER A CA 1
ATOM 902 C C . SER A 1 110 ? -28.299 -45.064 -16.128 1.00 55.56 110 SER A C 1
ATOM 904 O O . SER A 1 110 ? -27.821 -45.116 -17.260 1.00 55.56 110 SER A O 1
ATOM 906 N N . SER A 1 111 ? -28.748 -46.142 -15.489 1.00 57.03 111 SER A N 1
ATOM 907 C CA . SER A 1 111 ? -29.160 -47.355 -16.190 1.00 57.03 111 SER A CA 1
ATOM 908 C C . SER A 1 111 ? -30.400 -47.019 -17.016 1.00 57.03 111 SER A C 1
ATOM 910 O O . SER A 1 111 ? -31.384 -46.518 -16.465 1.00 57.03 111 SER A O 1
ATOM 912 N N . ARG A 1 112 ? -30.308 -47.240 -18.328 1.00 48.78 112 ARG A N 1
ATOM 913 C CA . ARG A 1 112 ? -31.473 -47.402 -19.200 1.00 48.78 112 ARG A CA 1
ATOM 914 C C . ARG A 1 112 ? -31.999 -48.820 -19.072 1.00 48.78 112 ARG A C 1
ATOM 916 O O . ARG A 1 112 ? -31.154 -49.715 -18.841 1.00 48.78 112 ARG A O 1
#

Secondary structure (DSSP, 8-state):
-HHHHHTT---BTTBTT----PPP--TTSHHHHHHHHSHHHHHHHHHHHHHHHHH-S-------HHHHHHHHHHHHTT--S-GGGGTTSSPPPTTT-PPP--PPP-------

Radius of gyration: 20.58 Å; chains: 1; bounding box: 48×61×38 Å

Sequence (112 aa):
RFLNWQGAEISVQGRPEWVFVKLYCHGFFPFDQDVTIGEPMRRFLDEVLEYADRSGQFKIHFATCREAFNIAMAAVDGRKGDPTLYRDYQLRSIMQSQPSRVSPMKIYSSSR

Foldseek 3Di:
DVVVQVVVQCAAVVCSLDRDDDDDAPCPDPVSVCCRPNDVVVVVVVVVCVVCVVVVPHDDDDADPQQVVQLRVCVVVVHDDDSVVRSPVPHDDPVPPDPDPPDPDPDPDPDD

pLDDT: mean 88.57, std 13.3, range [48.78, 98.56]